Protein AF-A0A3A9EA46-F1 (afdb_monomer)

pLDDT: mean 94.01, std 7.67, range [49.25, 98.62]

Radius of gyration: 15.37 Å; Cα contacts (8 Å, |Δi|>4): 223; chains: 1; bounding box: 42×32×38 Å

Nearest PDB structures (foldseek):
  3h6x-assembly1_C  TM=8.657E-01  e=1.354E-06  Streptococcus mutans
  6ljj-assembly1_A  TM=8.644E-01  e=1.155E-05  Sus scrofa
  7dlv-assembly1_A  TM=8.770E-01  e=3.719E-05  Penaeus vannamei
  5f9k-assembly1_B  TM=8.346E-01  e=2.519E-05  Dictyostelium discoideum
  3f4f-assembly1_C  TM=8.577E-01  e=4.520E-05  Saccharomyces cerevisiae

Mean predicted aligned error: 3.56 Å

Foldseek 3Di:
DDDQKDKDFDDLVLQVVVCCVFPVVDDSVNSVQLSVQQDTWAAPDPPRPDTDQDASDDDDADAFDKGKGQNRMAMAGDAPDWDKDADDPCCCVPQVKAFPVRIDTQHNCCCVDPSNRGDMTIIHRNDDPPD

Solvent-accessible surface area (backbone atoms only — not comparable to full-atom values): 7736 Å² total; per-residue (Å²): 132,84,80,66,58,49,79,44,69,43,56,69,68,55,44,46,51,51,40,45,74,74,43,64,87,56,50,70,71,54,45,50,54,32,59,72,56,46,58,81,64,43,54,91,47,96,82,50,91,61,61,52,78,53,71,40,64,91,83,87,69,55,68,72,34,70,47,78,42,69,32,49,33,18,48,50,40,52,83,96,43,71,51,75,45,67,60,55,66,68,46,33,73,74,51,34,34,38,42,72,74,63,53,49,79,42,54,31,69,40,36,75,38,98,66,44,24,53,50,62,46,48,39,29,21,67,41,60,88,94,114

Sequence (131 aa):
MQRVGKFHKVSYEQFLKNCQEIEPKWDENKAKKLYESISLPKRATKGSAGYDFYSPEDFSLRPGETKWILTGIRVEMEENWVLKCYPRSGLGSRYRLQLNNTVGIIDSDYFYSDNEGHIMAKMTNDSKEGK

Structure (mmCIF, N/CA/C/O backbone):
data_AF-A0A3A9EA46-F1
#
_entry.id   AF-A0A3A9EA46-F1
#
loop_
_atom_site.group_PDB
_atom_site.id
_atom_site.type_symbol
_atom_site.label_atom_id
_atom_site.label_alt_id
_atom_site.label_comp_id
_atom_site.label_asym_id
_atom_site.label_entity_id
_atom_site.label_seq_id
_atom_site.pdbx_PDB_ins_code
_atom_site.Cartn_x
_atom_site.Cartn_y
_atom_site.Cartn_z
_atom_site.occupancy
_atom_site.B_iso_or_equiv
_atom_site.auth_seq_id
_atom_site.auth_comp_id
_atom_site.auth_asym_id
_atom_site.auth_atom_id
_atom_site.pdbx_PDB_model_num
ATOM 1 N N . MET A 1 1 ? 3.420 -14.740 -19.373 1.00 59.44 1 MET A N 1
ATOM 2 C CA . MET A 1 1 ? 2.959 -13.347 -19.212 1.00 59.44 1 MET A CA 1
ATOM 3 C C . MET A 1 1 ? 4.168 -12.500 -18.863 1.00 59.44 1 MET A C 1
ATOM 5 O O . MET A 1 1 ? 4.824 -12.802 -17.870 1.00 59.44 1 MET A O 1
ATOM 9 N N . GLN A 1 2 ? 4.508 -11.531 -19.709 1.00 65.69 2 GLN A N 1
ATOM 10 C CA . GLN A 1 2 ? 5.587 -10.575 -19.453 1.00 65.69 2 GLN A CA 1
ATOM 11 C C . GLN A 1 2 ? 5.251 -9.775 -18.185 1.00 65.69 2 GLN A C 1
ATOM 13 O O . GLN A 1 2 ? 4.097 -9.397 -17.979 1.00 65.69 2 GLN A O 1
ATOM 18 N N . ARG A 1 3 ? 6.221 -9.595 -17.281 1.00 73.44 3 ARG A N 1
ATOM 19 C CA . ARG A 1 3 ? 6.031 -8.728 -16.110 1.00 73.44 3 ARG A CA 1
ATOM 20 C C . ARG A 1 3 ? 6.171 -7.284 -16.580 1.00 73.44 3 ARG A C 1
ATOM 22 O O . ARG A 1 3 ? 7.271 -6.879 -16.914 1.00 73.44 3 ARG A O 1
ATOM 29 N N . VAL A 1 4 ? 5.060 -6.555 -16.579 1.00 83.06 4 VAL A N 1
ATOM 30 C CA . VAL A 1 4 ? 4.961 -5.150 -17.027 1.00 83.06 4 VAL A CA 1
ATOM 31 C C . VAL A 1 4 ? 5.275 -4.131 -15.924 1.00 83.06 4 VAL A C 1
ATOM 33 O O . VAL A 1 4 ? 5.306 -2.934 -16.171 1.00 83.06 4 VAL A O 1
ATOM 36 N N . GLY A 1 5 ? 5.522 -4.602 -14.698 1.00 91.50 5 GLY A N 1
ATOM 37 C CA . GLY A 1 5 ? 5.959 -3.762 -13.589 1.00 91.50 5 GLY A CA 1
ATOM 38 C C . GLY A 1 5 ? 6.646 -4.553 -12.477 1.00 91.50 5 GLY A C 1
ATOM 39 O O . GLY A 1 5 ? 6.434 -5.766 -12.319 1.00 91.50 5 GLY A O 1
ATOM 40 N N . LYS A 1 6 ? 7.486 -3.860 -11.708 1.00 96.19 6 LYS A N 1
ATOM 41 C CA . LYS A 1 6 ? 8.281 -4.381 -10.595 1.00 96.19 6 LYS A CA 1
ATOM 42 C C . LYS A 1 6 ? 8.032 -3.538 -9.346 1.00 96.19 6 LYS A C 1
ATOM 44 O O . LYS A 1 6 ? 8.172 -2.321 -9.366 1.00 96.19 6 LYS A O 1
ATOM 49 N N . PHE A 1 7 ? 7.662 -4.202 -8.254 1.00 97.94 7 PHE A N 1
ATOM 50 C CA . PHE A 1 7 ? 7.473 -3.546 -6.963 1.00 97.94 7 PHE A CA 1
ATOM 51 C C . PHE A 1 7 ? 8.791 -3.425 -6.210 1.00 97.94 7 PHE A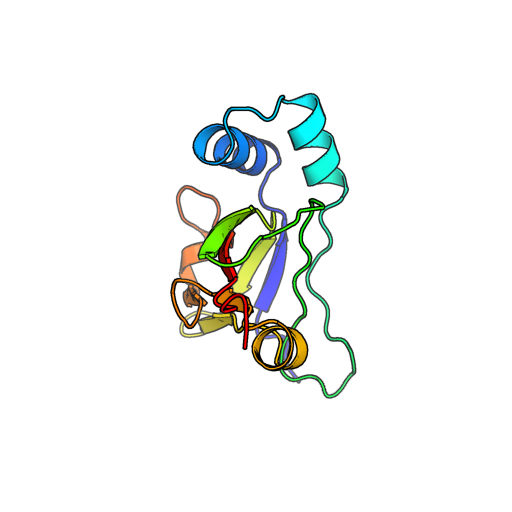 C 1
ATOM 53 O O . PHE A 1 7 ? 9.578 -4.375 -6.169 1.00 97.94 7 PHE A O 1
ATOM 60 N N . HIS A 1 8 ? 8.969 -2.282 -5.561 1.00 98.25 8 HIS A N 1
ATOM 61 C CA . HIS A 1 8 ? 10.103 -1.957 -4.707 1.00 98.25 8 HIS A CA 1
A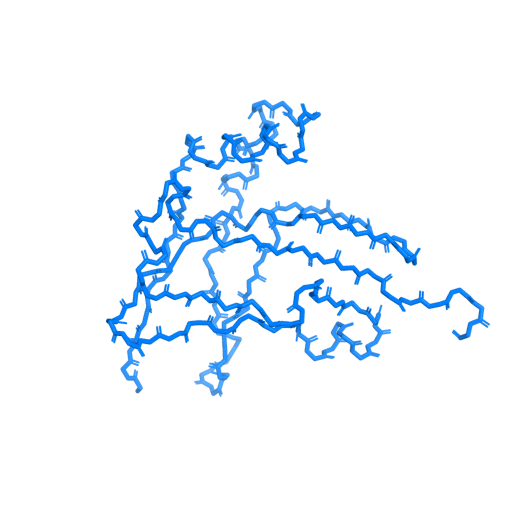TOM 62 C C . HIS A 1 8 ? 9.589 -1.351 -3.398 1.00 98.25 8 HIS A C 1
ATOM 64 O O . HIS A 1 8 ? 8.436 -0.921 -3.323 1.00 98.25 8 HIS A O 1
ATOM 70 N N . LYS A 1 9 ? 10.437 -1.307 -2.368 1.00 98.56 9 LYS A N 1
ATOM 71 C CA . LYS A 1 9 ? 10.171 -0.447 -1.212 1.00 98.56 9 LYS A CA 1
ATOM 72 C C . LYS A 1 9 ? 10.568 0.989 -1.565 1.00 98.56 9 LYS A C 1
ATOM 74 O O . LYS A 1 9 ? 11.505 1.180 -2.340 1.00 98.56 9 LYS A O 1
ATOM 79 N N . VAL A 1 10 ? 9.865 1.974 -1.017 1.00 98.62 10 VAL A N 1
ATOM 80 C CA . VAL A 1 10 ? 10.425 3.335 -0.901 1.00 98.62 10 VAL A CA 1
ATOM 81 C C . VAL A 1 10 ? 11.619 3.306 0.055 1.00 98.62 10 VAL A C 1
ATOM 83 O O . VAL A 1 10 ? 11.766 2.334 0.796 1.00 98.62 10 VAL A O 1
ATOM 86 N N . SER A 1 11 ? 12.467 4.330 0.055 1.00 98.50 11 SER A N 1
ATOM 87 C CA . SER A 1 11 ? 13.527 4.465 1.056 1.00 98.50 11 SER A CA 1
ATOM 88 C C . SER A 1 11 ? 12.952 4.540 2.474 1.00 98.50 11 SER A C 1
ATOM 90 O O . SER A 1 11 ? 11.787 4.898 2.687 1.00 98.50 11 SER A O 1
ATOM 92 N N . TYR A 1 12 ? 13.772 4.192 3.468 1.00 98.31 12 TYR A N 1
ATOM 93 C CA . TYR A 1 12 ? 13.360 4.308 4.865 1.00 98.31 12 TYR A CA 1
ATOM 94 C C . TYR A 1 12 ? 13.110 5.772 5.234 1.00 98.31 12 TYR A C 1
ATOM 96 O O . TYR A 1 12 ? 12.131 6.082 5.907 1.00 98.31 12 TYR A O 1
ATOM 104 N N . GLU A 1 13 ? 13.953 6.670 4.734 1.00 98.12 13 GLU A N 1
ATOM 105 C CA . GLU A 1 13 ? 13.871 8.112 4.930 1.00 98.12 13 GLU A CA 1
ATOM 106 C C . GLU A 1 13 ? 12.540 8.657 4.403 1.00 98.12 13 GLU A C 1
ATOM 108 O O . GLU A 1 13 ? 11.839 9.386 5.109 1.00 98.12 13 GLU A O 1
ATOM 113 N N . GLN A 1 14 ? 12.140 8.244 3.197 1.00 98.38 14 GLN A N 1
ATOM 114 C CA . GLN A 1 14 ? 10.865 8.648 2.614 1.00 98.38 14 GLN A CA 1
ATOM 115 C C . GLN A 1 14 ? 9.669 8.031 3.350 1.00 98.38 14 GLN A C 1
ATOM 117 O O . GLN A 1 14 ? 8.664 8.711 3.575 1.00 98.38 14 GLN A O 1
ATOM 122 N N . PHE A 1 15 ? 9.762 6.764 3.768 1.00 98.19 15 PHE A N 1
ATOM 123 C CA . PHE A 1 15 ? 8.715 6.132 4.572 1.00 98.19 15 PHE A CA 1
ATOM 124 C C . PHE A 1 15 ? 8.520 6.853 5.910 1.00 98.19 15 PHE A C 1
ATOM 126 O O . PHE A 1 15 ? 7.391 7.198 6.257 1.00 98.19 15 PHE A O 1
ATOM 133 N N . LEU A 1 16 ? 9.613 7.138 6.626 1.00 97.75 16 LEU A N 1
ATOM 134 C CA . LEU A 1 16 ? 9.610 7.870 7.891 1.00 97.75 16 LEU A CA 1
ATOM 135 C C . LEU A 1 16 ? 9.006 9.267 7.724 1.00 97.75 16 LEU A C 1
ATOM 137 O O . LEU A 1 16 ? 8.143 9.649 8.516 1.00 97.75 16 LEU A O 1
ATOM 141 N N . LYS A 1 17 ? 9.393 9.995 6.669 1.00 97.38 17 LYS A N 1
ATOM 142 C CA . LYS A 1 17 ? 8.813 11.301 6.332 1.00 97.38 17 LYS A CA 1
ATOM 143 C C . LYS A 1 17 ? 7.292 11.213 6.177 1.00 97.38 17 LYS A C 1
ATOM 145 O O . LYS A 1 17 ? 6.569 11.975 6.813 1.00 97.38 17 LYS A O 1
ATOM 150 N N . ASN A 1 18 ? 6.784 10.248 5.408 1.00 97.00 18 ASN A N 1
ATOM 151 C CA . ASN A 1 18 ? 5.335 10.094 5.246 1.00 97.00 18 ASN A CA 1
ATOM 152 C C . ASN A 1 18 ? 4.631 9.641 6.533 1.00 97.00 18 ASN A C 1
ATOM 154 O O . ASN A 1 18 ? 3.510 10.078 6.788 1.00 97.00 18 ASN A O 1
ATOM 158 N N . CYS A 1 19 ? 5.270 8.811 7.367 1.00 96.44 19 CYS A N 1
ATOM 159 C CA . CYS A 1 19 ? 4.753 8.488 8.699 1.00 96.44 19 CYS A CA 1
ATOM 160 C C . CYS A 1 19 ? 4.569 9.751 9.545 1.00 96.44 19 CYS A C 1
ATOM 162 O O . CYS A 1 19 ? 3.511 9.921 10.141 1.00 96.44 19 CYS A O 1
ATOM 164 N N . GLN A 1 20 ? 5.556 10.646 9.567 1.00 95.31 20 GLN A N 1
ATOM 165 C CA . GLN A 1 20 ? 5.497 11.890 10.339 1.00 95.31 20 GLN A CA 1
ATOM 166 C C . GLN A 1 20 ? 4.435 12.864 9.808 1.00 95.31 20 GLN A C 1
ATOM 168 O O . GLN A 1 20 ? 3.759 13.518 10.598 1.00 95.31 20 GLN A O 1
ATOM 173 N N . GLU A 1 21 ? 4.253 12.940 8.487 1.00 95.44 21 GLU A N 1
ATOM 174 C CA . GLU A 1 21 ? 3.245 13.800 7.850 1.00 95.44 21 GLU A CA 1
ATOM 175 C C . GLU A 1 21 ? 1.808 13.313 8.100 1.00 95.44 21 GLU A C 1
ATOM 177 O O . GLU A 1 21 ? 0.907 14.119 8.334 1.00 95.44 21 GLU A O 1
ATOM 182 N N . ILE A 1 22 ? 1.576 11.998 8.033 1.00 94.12 22 ILE A N 1
ATOM 183 C CA . ILE A 1 22 ? 0.225 11.414 8.029 1.00 94.12 22 ILE A CA 1
ATOM 184 C C . ILE A 1 22 ? -0.195 10.922 9.421 1.00 94.12 22 ILE A C 1
ATOM 186 O O . ILE A 1 22 ? -1.366 11.023 9.789 1.00 94.12 22 ILE A O 1
ATOM 190 N N . GLU A 1 23 ? 0.743 10.407 10.212 1.00 91.00 23 GLU A N 1
ATOM 191 C CA . GLU A 1 23 ? 0.521 9.863 11.554 1.00 91.00 23 GLU A CA 1
ATOM 192 C C . GLU A 1 23 ? 1.586 10.420 12.525 1.00 91.00 23 GLU A C 1
ATOM 194 O O . GLU A 1 23 ? 2.394 9.660 13.063 1.00 91.00 23 GLU A O 1
ATOM 199 N N . PRO A 1 24 ? 1.575 11.736 12.825 1.00 90.00 24 PRO A N 1
ATOM 200 C CA . PRO A 1 24 ? 2.628 12.420 13.597 1.00 90.00 24 PRO A CA 1
ATOM 201 C C . PRO A 1 24 ? 2.835 11.881 15.022 1.00 90.00 24 PRO A C 1
ATOM 203 O O . PRO A 1 24 ? 3.819 12.199 15.681 1.00 90.00 24 PRO A O 1
ATOM 206 N N . LYS A 1 25 ? 1.903 11.060 15.516 1.00 91.19 25 LYS A N 1
ATOM 207 C CA . LYS A 1 25 ? 2.003 10.352 16.801 1.00 91.19 25 LYS A CA 1
ATOM 208 C C . LYS A 1 25 ? 2.918 9.121 16.761 1.00 91.19 25 LYS A C 1
ATOM 210 O O . LYS A 1 25 ? 3.157 8.529 17.810 1.00 91.19 25 LYS A O 1
ATOM 215 N N . TRP A 1 26 ? 3.333 8.645 15.586 1.00 91.75 26 TRP A N 1
ATOM 216 C CA . TRP A 1 26 ? 4.259 7.519 15.488 1.00 91.75 26 TRP A CA 1
ATOM 217 C C . TRP A 1 26 ? 5.681 8.006 15.709 1.00 91.75 26 TRP A C 1
ATOM 219 O O . TRP A 1 26 ? 6.166 8.881 14.998 1.00 91.75 26 TRP A O 1
ATOM 229 N N . ASP A 1 27 ? 6.348 7.409 16.691 1.00 93.81 27 ASP A N 1
ATOM 230 C CA . ASP A 1 27 ? 7.770 7.633 16.888 1.00 93.81 27 ASP A CA 1
ATOM 231 C C . ASP A 1 27 ? 8.607 6.905 15.822 1.00 93.81 27 ASP A C 1
ATOM 233 O O . ASP A 1 27 ? 8.136 6.030 15.082 1.00 93.81 27 ASP A O 1
ATOM 237 N N . GLU A 1 28 ? 9.882 7.277 15.746 1.00 94.75 28 GLU A N 1
ATOM 238 C CA . GLU A 1 28 ? 10.826 6.710 14.785 1.00 94.75 28 GLU A CA 1
ATOM 239 C C . GLU A 1 28 ? 11.008 5.196 14.977 1.00 94.75 28 GLU A C 1
ATOM 241 O O . GLU A 1 28 ? 11.083 4.444 14.007 1.00 94.75 28 GLU A O 1
ATOM 246 N N . ASN A 1 29 ? 10.993 4.716 16.225 1.00 96.88 29 ASN A N 1
ATOM 247 C CA . ASN A 1 29 ? 11.103 3.289 16.529 1.00 96.88 29 ASN A CA 1
ATOM 248 C C . ASN A 1 29 ? 9.936 2.486 15.942 1.00 96.88 29 ASN A C 1
ATOM 250 O O . ASN A 1 29 ? 10.136 1.391 15.407 1.00 96.88 29 ASN A O 1
ATOM 254 N N . LYS A 1 30 ? 8.711 3.011 16.033 1.00 96.00 30 LYS A N 1
ATOM 255 C CA . LYS A 1 30 ? 7.531 2.413 15.417 1.00 96.00 30 LYS A CA 1
ATOM 256 C C . LYS A 1 30 ? 7.635 2.464 13.897 1.00 96.00 30 LYS A C 1
ATOM 258 O O . LYS A 1 30 ? 7.431 1.428 13.269 1.00 96.00 30 LYS A O 1
ATOM 263 N N . ALA A 1 31 ? 7.987 3.609 13.312 1.00 96.69 31 ALA A N 1
ATOM 264 C CA . ALA A 1 31 ? 8.158 3.740 11.864 1.00 96.69 31 ALA A CA 1
ATOM 265 C C . ALA A 1 31 ? 9.193 2.743 11.314 1.00 96.69 31 ALA A C 1
ATOM 267 O O . ALA A 1 31 ? 8.928 2.065 10.322 1.00 96.69 31 ALA A O 1
ATOM 268 N N . LYS A 1 32 ? 10.320 2.560 12.010 1.00 97.94 32 LYS A N 1
ATOM 269 C CA . LYS A 1 32 ? 11.345 1.566 11.671 1.00 97.94 32 LYS A CA 1
ATOM 270 C C . LYS A 1 32 ? 10.813 0.136 11.681 1.00 97.94 32 LYS A C 1
ATOM 272 O O . LYS A 1 32 ? 10.995 -0.587 10.705 1.00 97.94 32 LYS A O 1
ATOM 277 N N . LYS A 1 33 ? 10.097 -0.263 12.738 1.00 97.81 33 LYS A N 1
ATOM 278 C CA . LYS A 1 33 ? 9.481 -1.601 12.823 1.00 97.81 33 LYS A CA 1
ATOM 279 C C . LYS A 1 33 ? 8.469 -1.845 11.703 1.00 97.81 33 LYS A C 1
ATOM 281 O O . LYS A 1 33 ? 8.453 -2.929 11.125 1.00 97.81 33 LYS A O 1
ATOM 286 N N . LEU A 1 34 ? 7.643 -0.844 11.388 1.00 97.56 34 LEU A N 1
ATOM 287 C CA . LEU A 1 34 ? 6.705 -0.912 10.265 1.00 97.56 34 LEU A CA 1
ATOM 288 C C . LEU A 1 34 ? 7.451 -1.051 8.933 1.00 97.56 34 LEU A C 1
ATOM 290 O O .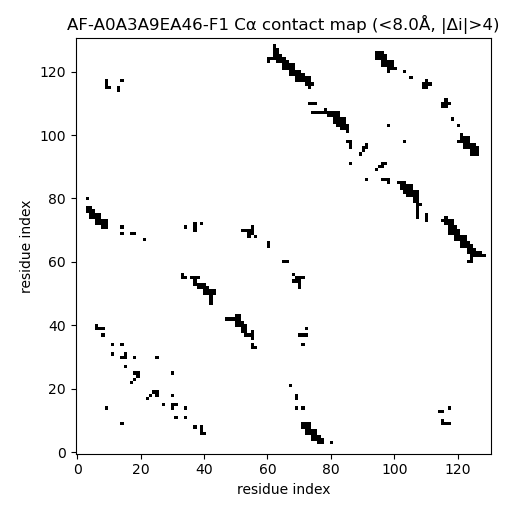 LEU A 1 34 ? 7.077 -1.862 8.095 1.00 97.56 34 LEU A O 1
ATOM 294 N N . TYR A 1 35 ? 8.540 -0.311 8.740 1.00 98.25 35 TYR A N 1
ATOM 295 C CA . TYR A 1 35 ? 9.325 -0.385 7.512 1.00 98.25 35 TYR A CA 1
ATOM 296 C C . TYR A 1 35 ? 9.969 -1.770 7.297 1.00 98.25 35 TYR A C 1
ATOM 298 O O . TYR A 1 35 ? 9.956 -2.344 6.196 1.00 98.25 35 TYR A O 1
ATOM 306 N N . GLU A 1 36 ? 10.502 -2.348 8.373 1.00 97.75 36 GLU A N 1
ATOM 307 C CA . GLU A 1 36 ? 11.074 -3.695 8.381 1.00 97.75 36 GLU A CA 1
ATOM 308 C C . GLU A 1 36 ? 10.012 -4.771 8.083 1.00 97.75 36 GLU A C 1
ATOM 310 O O . GLU A 1 36 ? 10.324 -5.750 7.401 1.00 97.75 36 GLU A O 1
ATOM 315 N N . SER A 1 37 ? 8.748 -4.561 8.483 1.00 97.12 37 SER A N 1
ATOM 316 C CA . SER A 1 37 ? 7.636 -5.493 8.228 1.00 97.12 37 SER A CA 1
ATOM 317 C C . SER A 1 37 ? 7.036 -5.407 6.815 1.00 97.12 37 SER A C 1
ATOM 319 O O . SER A 1 37 ? 6.305 -6.318 6.408 1.00 97.12 37 SER A O 1
ATOM 321 N N . ILE A 1 38 ? 7.358 -4.364 6.031 1.00 98.12 38 ILE A N 1
ATOM 322 C CA . ILE A 1 38 ? 6.833 -4.193 4.665 1.00 98.12 38 ILE A CA 1
ATOM 323 C C . ILE A 1 38 ? 7.121 -5.436 3.819 1.00 98.12 38 ILE A C 1
ATOM 325 O O . ILE A 1 38 ? 8.276 -5.837 3.622 1.00 98.12 38 ILE A O 1
ATOM 329 N N . SER A 1 39 ? 6.057 -5.975 3.226 1.00 96.75 39 SER A N 1
ATOM 330 C CA . SER A 1 39 ? 6.089 -7.097 2.293 1.00 96.75 39 SER A CA 1
ATOM 331 C C . SER A 1 39 ? 5.732 -6.642 0.881 1.00 96.75 39 SER A C 1
ATOM 333 O O . SER A 1 39 ? 4.721 -5.973 0.676 1.00 96.75 39 SER A O 1
ATOM 335 N N . LEU A 1 40 ? 6.537 -7.042 -0.111 1.00 97.69 40 LEU A N 1
ATOM 336 C CA . LEU A 1 40 ? 6.241 -6.733 -1.513 1.00 97.69 40 LEU A CA 1
ATOM 337 C C . LEU A 1 40 ? 4.926 -7.405 -1.958 1.00 97.69 40 LEU A C 1
ATOM 339 O O . LEU A 1 40 ? 4.706 -8.569 -1.599 1.00 97.69 40 LEU A O 1
ATOM 343 N N . PRO A 1 41 ? 4.095 -6.733 -2.780 1.00 97.19 41 PRO A N 1
ATOM 344 C CA . PRO A 1 41 ? 2.856 -7.303 -3.291 1.00 97.19 41 PRO A CA 1
ATOM 345 C C . PRO A 1 41 ? 3.075 -8.599 -4.073 1.00 97.19 41 PRO A C 1
ATOM 347 O O . PRO A 1 41 ? 4.023 -8.735 -4.855 1.00 97.19 41 PRO A O 1
ATOM 350 N N . LYS A 1 42 ? 2.170 -9.564 -3.896 1.00 95.00 42 LYS A N 1
ATOM 351 C CA . LYS A 1 42 ? 2.259 -10.891 -4.529 1.00 95.00 42 LYS A CA 1
ATOM 352 C C . LYS A 1 42 ? 0.928 -11.298 -5.139 1.00 95.00 42 LYS A C 1
ATOM 354 O O . LYS A 1 42 ? -0.139 -10.936 -4.658 1.00 95.00 42 LYS A O 1
ATOM 359 N N . ARG A 1 43 ? 0.991 -12.091 -6.209 1.00 93.81 43 ARG A N 1
ATOM 360 C CA . ARG A 1 43 ? -0.199 -12.763 -6.743 1.00 93.81 43 ARG A CA 1
ATOM 361 C C . ARG A 1 43 ? -0.544 -13.942 -5.840 1.00 93.81 43 ARG A C 1
ATOM 363 O O . ARG A 1 43 ? 0.345 -14.724 -5.510 1.00 93.81 43 ARG A O 1
ATOM 370 N N . ALA A 1 44 ? -1.819 -14.090 -5.491 1.00 93.56 44 ALA A N 1
ATOM 371 C CA . ALA A 1 44 ? -2.281 -15.211 -4.672 1.00 93.56 44 ALA A CA 1
ATOM 372 C C . ALA A 1 44 ? -2.144 -16.561 -5.399 1.00 93.56 44 ALA A C 1
ATOM 374 O O . ALA A 1 44 ? -1.825 -17.577 -4.790 1.00 93.56 44 ALA A O 1
ATOM 375 N N . THR A 1 45 ? -2.364 -16.575 -6.716 1.00 93.38 45 THR A N 1
ATOM 376 C CA . THR A 1 45 ? -2.240 -17.766 -7.565 1.00 93.38 45 THR A CA 1
ATOM 377 C C . THR A 1 45 ? -1.582 -17.411 -8.897 1.00 93.38 45 THR A C 1
ATOM 379 O O . THR A 1 45 ? -1.481 -16.238 -9.263 1.00 93.38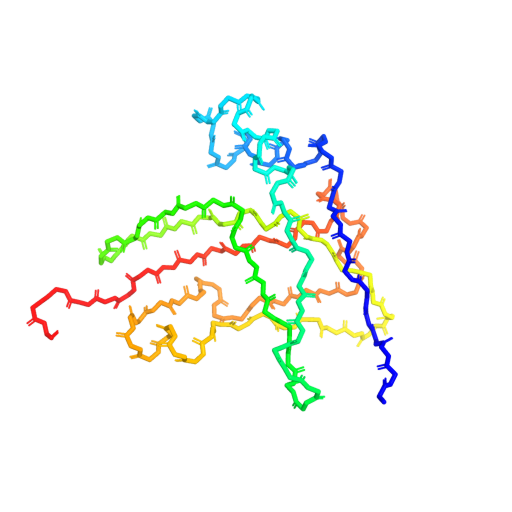 45 THR A O 1
ATOM 382 N N . LYS A 1 46 ? -1.191 -18.427 -9.676 1.00 91.00 46 LYS A N 1
ATOM 383 C CA . LYS A 1 46 ? -0.664 -18.229 -11.038 1.00 91.00 46 LYS A CA 1
ATOM 384 C C . LYS A 1 46 ? -1.664 -17.535 -11.980 1.00 91.00 46 LYS A C 1
ATOM 386 O O . LYS A 1 46 ? -1.225 -16.858 -12.902 1.00 91.00 46 LYS A O 1
ATOM 391 N N . GLY A 1 47 ? -2.971 -17.697 -11.748 1.00 92.19 47 GLY A N 1
ATOM 392 C CA . GLY A 1 47 ? -4.043 -17.117 -12.569 1.00 92.19 47 GLY A CA 1
ATOM 393 C C . GLY A 1 47 ? -4.630 -15.806 -12.035 1.00 92.19 47 GLY A C 1
ATOM 394 O O . GLY A 1 47 ? -5.500 -15.228 -12.677 1.00 92.19 47 GLY A O 1
ATOM 395 N N . SER A 1 48 ? -4.191 -15.324 -10.867 1.00 92.56 48 SER A N 1
ATOM 396 C CA . SER A 1 48 ? -4.685 -14.062 -10.300 1.00 92.56 48 SER A CA 1
ATOM 397 C C . SER A 1 48 ? -4.361 -12.906 -11.237 1.00 92.56 48 SER A C 1
ATOM 399 O O . SER A 1 48 ? -3.227 -12.834 -11.688 1.00 92.56 48 SER A O 1
ATOM 401 N N . ALA A 1 49 ? -5.303 -11.994 -11.494 1.00 92.00 49 ALA A N 1
ATOM 402 C CA . ALA A 1 49 ? -5.085 -10.834 -12.367 1.00 92.00 49 ALA A CA 1
ATOM 403 C C . ALA A 1 49 ? -4.243 -9.723 -11.707 1.00 92.00 49 ALA A C 1
ATOM 405 O O . ALA A 1 49 ? -3.411 -9.110 -12.376 1.00 92.00 49 ALA A O 1
ATOM 406 N N . GLY A 1 50 ? -4.426 -9.507 -10.400 1.00 93.12 50 GLY A N 1
ATOM 407 C CA . GLY A 1 50 ? -3.741 -8.479 -9.613 1.00 93.12 50 GLY A CA 1
ATOM 408 C C . GLY A 1 50 ? -2.792 -9.035 -8.550 1.00 93.12 50 GLY A C 1
ATOM 409 O O . GLY A 1 50 ? -2.663 -10.251 -8.377 1.00 93.12 50 GLY A O 1
ATOM 410 N N . TYR A 1 51 ? -2.145 -8.114 -7.839 1.00 95.88 51 TYR A N 1
ATOM 411 C CA . TYR A 1 51 ? -1.262 -8.375 -6.705 1.00 95.88 51 TYR A CA 1
ATOM 412 C C . TYR A 1 51 ? -1.954 -7.911 -5.424 1.00 95.88 51 TYR A C 1
ATOM 414 O O . TYR A 1 51 ? -2.524 -6.821 -5.399 1.00 95.88 51 TYR A O 1
ATOM 422 N N . ASP A 1 52 ? -1.897 -8.720 -4.373 1.00 96.69 52 ASP A N 1
ATOM 423 C CA . ASP A 1 52 ? -2.380 -8.320 -3.056 1.00 96.69 52 ASP A CA 1
ATOM 424 C C . ASP A 1 52 ? -1.315 -7.439 -2.381 1.00 96.69 52 ASP A C 1
ATOM 426 O O . ASP A 1 52 ? -0.149 -7.828 -2.284 1.00 96.69 52 ASP A O 1
ATOM 430 N N . PHE A 1 53 ? -1.727 -6.249 -1.936 1.00 97.38 53 PHE A N 1
ATOM 431 C CA . PHE A 1 53 ? -0.942 -5.358 -1.079 1.00 97.38 53 PHE A CA 1
ATOM 432 C C . PHE A 1 53 ? -1.187 -5.692 0.394 1.00 97.38 53 PHE A C 1
ATOM 434 O O . PHE A 1 53 ? -2.264 -6.168 0.763 1.00 97.38 53 PHE A O 1
ATOM 441 N N . TYR A 1 54 ? -0.197 -5.402 1.235 1.00 96.88 54 TYR A N 1
ATOM 442 C CA . TYR A 1 54 ? -0.234 -5.667 2.670 1.00 96.88 54 TYR A CA 1
ATOM 443 C C . TYR A 1 54 ? -0.164 -4.348 3.443 1.00 96.88 54 TYR A C 1
ATOM 445 O O . TYR A 1 54 ? 0.564 -3.438 3.049 1.00 96.88 54 TYR A O 1
ATOM 453 N N . SER A 1 55 ? -0.917 -4.248 4.538 1.00 96.44 55 SER A N 1
ATOM 454 C CA . SER A 1 55 ? -0.736 -3.170 5.511 1.00 96.44 55 SER A CA 1
ATOM 455 C C . SER A 1 55 ? 0.469 -3.507 6.393 1.00 96.44 55 SER A C 1
ATOM 457 O O . SER A 1 55 ? 0.485 -4.609 6.944 1.00 96.44 55 SER A O 1
ATOM 459 N N . PRO A 1 56 ? 1.458 -2.611 6.560 1.00 95.38 56 PRO A N 1
ATOM 460 C CA . PRO A 1 56 ? 2.549 -2.835 7.512 1.00 95.38 56 PRO A CA 1
ATOM 461 C C . PRO A 1 56 ? 2.108 -2.738 8.976 1.00 95.38 56 PRO A C 1
ATOM 463 O O . PRO A 1 56 ? 2.837 -3.173 9.867 1.00 95.38 56 PRO A O 1
ATOM 466 N N . GLU A 1 57 ? 0.932 -2.152 9.223 1.00 93.88 57 GLU A N 1
ATOM 467 C CA . GLU A 1 57 ? 0.353 -1.965 10.549 1.00 93.88 57 GLU A CA 1
ATOM 468 C C . GLU A 1 57 ? -0.962 -2.729 10.732 1.00 93.88 57 GLU A C 1
ATOM 470 O O . GLU A 1 57 ? -1.765 -2.861 9.801 1.00 93.88 57 GLU A O 1
ATOM 475 N N . ASP A 1 58 ? -1.210 -3.142 11.972 1.00 94.38 58 ASP A N 1
ATOM 476 C CA . ASP A 1 58 ? -2.527 -3.561 12.435 1.00 94.38 58 ASP A CA 1
ATOM 477 C C . ASP A 1 58 ? -3.378 -2.340 12.786 1.00 94.38 58 ASP A C 1
ATOM 479 O O . ASP A 1 58 ? -2.920 -1.392 13.431 1.00 94.38 58 ASP A O 1
ATOM 483 N N . PHE A 1 59 ? -4.647 -2.372 12.394 1.00 94.25 59 PHE A N 1
ATOM 484 C CA . PHE A 1 59 ? -5.599 -1.317 12.707 1.00 94.25 59 PHE A CA 1
ATOM 485 C C . PHE A 1 59 ? -7.025 -1.861 12.759 1.00 94.25 59 PHE A C 1
ATOM 487 O O . PHE A 1 59 ? -7.336 -2.942 12.264 1.00 94.25 59 PHE A O 1
ATOM 494 N N . SER A 1 60 ? -7.913 -1.082 13.363 1.00 94.56 60 SER A N 1
ATOM 495 C CA . SER A 1 60 ? -9.357 -1.291 13.305 1.00 94.56 60 SER A CA 1
ATOM 496 C C . SER A 1 60 ? -9.998 -0.032 12.743 1.00 94.56 60 SER A C 1
ATOM 498 O O . SER A 1 60 ? -9.545 1.069 13.042 1.00 94.56 60 SER A O 1
ATOM 500 N N . LEU A 1 61 ? -11.026 -0.209 11.918 1.00 94.44 61 LEU A N 1
ATOM 501 C CA . LEU A 1 61 ? -11.853 0.876 11.401 1.00 94.44 61 LEU A CA 1
ATO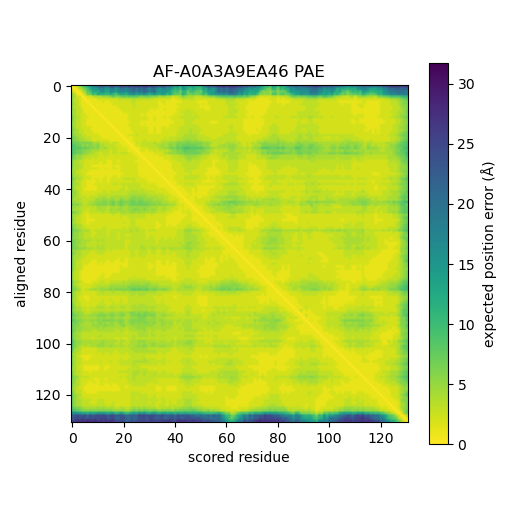M 502 C C . LEU A 1 61 ? -13.288 0.628 11.840 1.00 94.44 61 LEU A C 1
ATOM 504 O O . LEU A 1 61 ? -13.904 -0.348 11.405 1.00 94.44 61 LEU A O 1
ATOM 508 N N . ARG A 1 62 ? -13.822 1.499 12.691 1.00 95.12 62 ARG A N 1
ATOM 509 C CA . ARG A 1 62 ? -15.245 1.514 13.040 1.00 95.12 62 ARG A CA 1
ATOM 510 C C . ARG A 1 62 ? -16.075 2.026 11.855 1.00 95.12 62 ARG A C 1
ATOM 512 O O . ARG A 1 62 ? -15.521 2.658 10.952 1.00 95.12 62 ARG A O 1
ATOM 519 N N . PRO A 1 63 ? -17.387 1.756 11.826 1.00 94.81 63 PRO A N 1
ATOM 520 C CA . PRO A 1 63 ? -18.287 2.341 10.835 1.00 94.81 63 PRO A CA 1
ATOM 521 C C . PRO A 1 63 ? -18.101 3.865 10.721 1.00 94.81 63 PRO A C 1
ATOM 523 O O . PRO A 1 63 ? -18.069 4.570 11.727 1.00 94.81 63 PRO A O 1
ATOM 526 N N . GLY A 1 64 ? -17.932 4.371 9.499 1.00 93.94 64 GLY A N 1
ATOM 527 C CA . GLY A 1 64 ? -17.681 5.786 9.200 1.00 93.94 64 GLY A CA 1
ATOM 528 C C . GLY A 1 64 ? -16.223 6.244 9.345 1.00 93.94 64 GLY A C 1
ATOM 529 O O . GLY A 1 64 ? -15.882 7.333 8.879 1.00 93.94 64 GLY A O 1
ATOM 530 N N . GLU A 1 65 ? -15.336 5.440 9.936 1.00 95.88 65 GLU A N 1
ATOM 531 C CA . GLU A 1 65 ? -13.929 5.814 10.083 1.00 95.88 65 GLU A CA 1
ATOM 532 C C . GLU A 1 65 ? -13.157 5.679 8.769 1.00 95.88 65 GLU A C 1
ATOM 534 O O . GLU A 1 65 ? -13.416 4.816 7.924 1.00 95.88 65 GLU A O 1
ATOM 539 N N . THR A 1 66 ? -12.156 6.546 8.622 1.00 96.44 66 THR A N 1
ATOM 540 C CA . THR A 1 66 ? -11.237 6.564 7.487 1.00 96.44 66 THR A CA 1
ATOM 541 C C . THR A 1 66 ? -9.802 6.613 7.987 1.00 96.44 66 THR A C 1
ATOM 543 O O . THR A 1 66 ? -9.497 7.359 8.915 1.00 96.44 66 THR A O 1
ATOM 546 N N . LYS A 1 67 ? -8.906 5.859 7.348 1.00 96.19 67 LYS A N 1
ATOM 547 C CA . LYS A 1 67 ? -7.483 5.823 7.693 1.00 96.19 67 LYS A CA 1
ATOM 548 C C . LYS A 1 67 ? -6.607 5.757 6.452 1.00 96.19 67 LYS A C 1
ATOM 550 O O . LYS A 1 67 ? -6.950 5.109 5.463 1.00 96.19 67 LYS A O 1
ATOM 555 N N . TRP A 1 68 ? -5.468 6.434 6.523 1.00 96.88 68 TRP A N 1
ATOM 556 C CA . TRP A 1 68 ? -4.382 6.256 5.571 1.00 96.88 68 TRP A CA 1
ATOM 557 C C . TRP A 1 68 ? -3.566 5.017 5.924 1.00 96.88 68 TRP A C 1
ATOM 559 O O . TRP A 1 68 ? -3.179 4.829 7.073 1.00 96.88 68 TRP A O 1
ATOM 569 N N . ILE A 1 69 ? -3.290 4.200 4.916 1.00 96.75 69 ILE A N 1
ATOM 570 C CA . ILE A 1 69 ? -2.406 3.044 4.983 1.00 96.75 69 ILE A CA 1
ATOM 571 C C . ILE A 1 69 ? -1.164 3.373 4.163 1.00 96.75 69 ILE A C 1
ATOM 573 O O . ILE A 1 69 ? -1.234 3.540 2.940 1.00 96.75 69 ILE A O 1
ATOM 577 N N . LEU A 1 70 ? -0.029 3.451 4.851 1.00 97.44 70 LEU A N 1
ATOM 578 C CA . LEU A 1 70 ? 1.290 3.634 4.255 1.00 97.44 70 LEU A CA 1
ATOM 579 C C . LEU A 1 70 ? 1.836 2.263 3.872 1.00 97.44 70 LEU A C 1
ATOM 581 O O . LEU A 1 70 ? 2.280 1.518 4.738 1.00 97.44 70 LEU A O 1
ATOM 585 N N . THR A 1 71 ? 1.756 1.889 2.593 1.00 98.12 71 THR A N 1
ATOM 586 C CA . THR A 1 71 ? 2.143 0.528 2.173 1.00 98.12 71 THR A CA 1
ATOM 587 C C . THR A 1 71 ? 3.657 0.318 2.184 1.00 98.12 71 THR A C 1
ATOM 589 O O . THR A 1 71 ? 4.126 -0.814 2.279 1.00 98.12 71 THR A O 1
ATOM 592 N N . GLY A 1 72 ? 4.418 1.406 2.057 1.00 98.31 72 GLY A N 1
ATOM 593 C CA . GLY A 1 72 ? 5.861 1.404 1.866 1.00 98.31 72 GLY A CA 1
ATOM 594 C C . GLY A 1 72 ? 6.305 0.882 0.502 1.00 98.31 72 GLY A C 1
ATOM 595 O O . GLY A 1 72 ? 7.484 0.587 0.315 1.00 98.31 72 GLY A O 1
ATOM 596 N N . ILE A 1 73 ? 5.376 0.740 -0.445 1.00 98.62 73 ILE A N 1
ATOM 597 C CA . ILE A 1 73 ? 5.617 0.181 -1.774 1.00 98.62 73 ILE A CA 1
ATOM 598 C C . ILE A 1 73 ? 5.586 1.281 -2.831 1.00 98.62 73 ILE A C 1
ATOM 600 O O . ILE A 1 73 ? 4.718 2.149 -2.813 1.00 98.62 73 ILE A O 1
ATOM 604 N N . ARG A 1 74 ? 6.492 1.172 -3.800 1.00 98.62 74 ARG A N 1
ATOM 605 C CA . ARG A 1 74 ? 6.494 1.894 -5.079 1.00 98.62 74 ARG A CA 1
ATOM 606 C C . ARG A 1 74 ? 6.565 0.890 -6.230 1.00 98.62 74 ARG A C 1
ATOM 608 O O . ARG A 1 74 ? 6.950 -0.267 -6.031 1.00 98.62 74 ARG A O 1
ATOM 615 N N . VAL A 1 75 ? 6.181 1.300 -7.434 1.00 98.25 75 VAL A N 1
ATOM 616 C CA . VAL A 1 75 ? 6.159 0.423 -8.615 1.00 98.25 75 VAL A CA 1
ATOM 617 C C . VAL A 1 75 ? 6.871 1.076 -9.789 1.00 98.25 75 VAL A C 1
ATOM 619 O O . VAL A 1 75 ? 6.569 2.201 -10.153 1.00 98.25 75 VAL A O 1
ATOM 622 N N . GLU A 1 76 ? 7.812 0.353 -10.376 1.00 97.88 76 GLU A N 1
ATOM 623 C CA . GLU A 1 76 ? 8.451 0.703 -11.641 1.00 97.88 76 GLU A CA 1
ATOM 624 C C . GLU A 1 76 ? 7.703 -0.030 -12.756 1.00 97.88 76 GLU A C 1
ATOM 626 O O . GLU A 1 76 ? 7.495 -1.243 -12.651 1.00 97.88 76 GLU A O 1
ATOM 631 N N . MET A 1 77 ? 7.266 0.669 -13.798 1.00 96.19 77 MET A N 1
ATOM 632 C CA . MET A 1 77 ? 6.537 0.079 -14.924 1.00 96.19 77 MET A CA 1
ATOM 633 C C . MET A 1 77 ? 6.934 0.751 -16.239 1.00 96.19 77 MET A C 1
ATOM 635 O O . MET A 1 77 ? 7.471 1.855 -16.232 1.00 96.19 77 MET A O 1
ATOM 639 N N . GLU A 1 78 ? 6.685 0.071 -17.357 1.00 94.62 78 GLU A N 1
ATOM 640 C CA . GLU A 1 78 ? 6.898 0.648 -18.688 1.00 94.62 78 GLU A CA 1
ATOM 641 C C . GLU A 1 78 ? 6.010 1.886 -18.901 1.00 94.62 78 GLU A C 1
ATOM 643 O O . GLU A 1 78 ? 4.915 1.994 -18.344 1.00 94.62 78 GLU A O 1
ATOM 648 N N . GLU A 1 79 ? 6.476 2.814 -19.733 1.00 93.94 79 GLU A N 1
ATOM 649 C CA . GLU A 1 79 ? 5.719 4.012 -20.097 1.00 93.94 79 GLU A CA 1
ATOM 650 C C . GLU A 1 79 ? 4.363 3.639 -20.727 1.00 93.94 79 GLU A C 1
ATOM 652 O O . GLU A 1 79 ? 4.242 2.629 -21.426 1.00 93.94 79 GLU A O 1
ATOM 657 N N . ASN A 1 80 ? 3.335 4.462 -20.497 1.00 92.25 80 ASN A N 1
ATOM 658 C CA . ASN A 1 80 ? 1.945 4.250 -20.940 1.00 92.25 80 ASN A CA 1
ATOM 659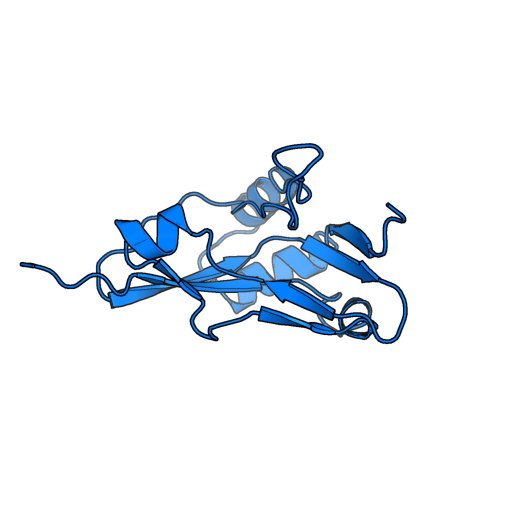 C C . ASN A 1 80 ? 1.196 3.093 -20.251 1.00 92.25 80 ASN A C 1
ATOM 661 O O . ASN A 1 80 ? 0.071 2.766 -20.643 1.00 92.25 80 ASN A O 1
ATOM 665 N N . TRP A 1 81 ? 1.772 2.487 -19.211 1.00 95.56 81 TRP A N 1
ATOM 666 C CA . TRP A 1 81 ? 1.051 1.572 -18.331 1.00 95.56 81 TRP A CA 1
ATOM 667 C C . TRP A 1 81 ? 0.465 2.292 -17.119 1.00 95.56 81 TRP A C 1
ATOM 669 O O . TRP A 1 81 ? 0.939 3.335 -16.682 1.00 95.56 81 TRP A O 1
ATOM 679 N N . VAL A 1 82 ? -0.580 1.681 -16.560 1.00 96.44 82 VAL A N 1
ATOM 680 C CA . VAL A 1 82 ? -1.226 2.123 -15.327 1.00 96.44 82 VAL A CA 1
ATOM 681 C C . VAL A 1 82 ? -1.389 0.938 -14.389 1.00 96.44 82 VAL A C 1
ATOM 683 O O . VAL A 1 82 ? -1.909 -0.117 -14.775 1.00 96.44 82 VAL A O 1
ATOM 686 N N . LEU A 1 83 ? -1.005 1.115 -13.127 1.00 97.19 83 LEU A N 1
ATOM 687 C CA . LEU A 1 83 ? -1.416 0.210 -12.063 1.00 97.19 83 LEU A CA 1
ATOM 688 C C . LEU A 1 83 ? -2.708 0.742 -11.436 1.00 97.19 83 LEU A C 1
ATOM 690 O O . LEU A 1 83 ? -2.770 1.869 -10.954 1.00 97.19 83 LEU A O 1
ATOM 694 N N . LYS A 1 84 ? -3.746 -0.099 -11.431 1.00 97.62 84 LYS A N 1
ATOM 695 C CA . LYS A 1 84 ? -5.040 0.209 -10.815 1.00 97.62 84 LYS A CA 1
ATOM 696 C C . LYS A 1 84 ? -5.204 -0.562 -9.509 1.00 97.62 84 LYS A C 1
ATOM 698 O O . LYS A 1 84 ? -5.210 -1.795 -9.508 1.00 97.62 84 LYS A O 1
ATOM 703 N N . CYS A 1 85 ? -5.362 0.160 -8.408 1.00 97.44 85 CYS A N 1
ATOM 704 C CA . CYS A 1 85 ? -5.607 -0.393 -7.082 1.00 97.44 85 CYS A CA 1
ATOM 705 C C . CYS A 1 85 ? -7.113 -0.470 -6.812 1.00 97.44 85 CYS A C 1
ATOM 707 O O . CYS A 1 85 ? -7.819 0.534 -6.903 1.00 97.44 85 CYS A O 1
ATOM 709 N N . TYR A 1 86 ? -7.583 -1.659 -6.435 1.00 96.00 86 TYR A N 1
ATOM 710 C CA . TYR A 1 86 ? -8.982 -1.939 -6.116 1.00 96.00 86 TYR A CA 1
ATOM 711 C C . TYR A 1 86 ? -9.100 -2.531 -4.707 1.00 96.00 86 TYR A C 1
ATOM 713 O O . TYR A 1 86 ? -8.206 -3.275 -4.288 1.00 96.00 86 TYR A O 1
ATOM 721 N N . PRO A 1 87 ? -10.212 -2.298 -3.985 1.00 94.19 87 PRO A N 1
ATOM 722 C CA . PRO A 1 87 ? -10.519 -3.077 -2.793 1.00 94.19 87 PRO A CA 1
ATOM 723 C C . PRO A 1 87 ? -10.650 -4.564 -3.150 1.00 94.19 87 PRO A C 1
ATOM 725 O O . PRO A 1 87 ? -11.246 -4.920 -4.170 1.00 94.19 87 PRO A O 1
ATOM 728 N N . ARG A 1 88 ? -10.142 -5.461 -2.295 1.00 94.44 88 ARG A N 1
ATOM 729 C CA . ARG A 1 88 ? -10.381 -6.903 -2.475 1.00 94.44 88 ARG A CA 1
ATOM 730 C C . ARG A 1 88 ? -11.883 -7.173 -2.390 1.00 94.44 88 ARG A C 1
ATOM 732 O O . ARG A 1 88 ? -12.538 -6.721 -1.451 1.00 94.44 88 ARG A O 1
ATOM 739 N N . SER A 1 89 ? -12.415 -7.959 -3.327 1.00 91.56 89 SER A N 1
ATOM 740 C CA . SER A 1 89 ? -13.862 -8.198 -3.465 1.00 91.56 89 SER A CA 1
ATOM 741 C C . SER A 1 89 ? -14.528 -8.678 -2.170 1.00 91.56 89 SER A C 1
ATOM 743 O O . SER A 1 89 ? -15.612 -8.215 -1.820 1.00 91.56 89 SER A O 1
ATOM 745 N N . GLY A 1 90 ? -13.862 -9.557 -1.415 1.00 91.31 90 GLY A N 1
ATOM 746 C CA . GLY A 1 90 ? -14.350 -10.036 -0.121 1.00 91.31 90 GLY A CA 1
ATOM 747 C C . GLY A 1 90 ? -14.448 -8.939 0.943 1.00 91.31 90 GLY A C 1
ATOM 748 O O . GLY A 1 90 ? -15.413 -8.923 1.699 1.00 91.31 90 GLY A O 1
ATOM 749 N N . LEU A 1 91 ? -13.495 -8.002 0.978 1.00 91.31 91 LEU A N 1
ATOM 750 C CA . LEU A 1 91 ? -13.502 -6.899 1.943 1.00 91.31 91 LEU A CA 1
ATOM 751 C C . LEU A 1 91 ? -14.588 -5.873 1.606 1.00 91.31 91 LEU A C 1
ATOM 753 O O . LEU A 1 91 ? -15.346 -5.465 2.484 1.00 91.31 91 LEU A O 1
ATOM 757 N N . GLY A 1 92 ? -14.704 -5.514 0.325 1.00 90.62 92 GLY A N 1
ATOM 758 C CA . GLY A 1 92 ? -15.726 -4.578 -0.142 1.00 90.62 92 GLY A CA 1
ATOM 759 C C . GLY A 1 92 ? -17.148 -5.113 0.038 1.00 90.62 92 GLY A C 1
ATOM 760 O O . GLY A 1 92 ? -18.016 -4.390 0.516 1.00 90.62 92 GLY A O 1
ATOM 761 N N . SER A 1 93 ? -17.390 -6.389 -0.283 1.00 89.88 93 SER A N 1
ATOM 762 C CA . SER A 1 93 ? -18.732 -6.988 -0.183 1.00 89.88 93 SER A CA 1
ATOM 763 C C . SER A 1 93 ? -19.168 -7.299 1.250 1.00 89.88 93 SER A C 1
ATOM 765 O O . SER A 1 93 ? -20.324 -7.062 1.586 1.00 89.88 93 SER A O 1
ATOM 767 N N . ARG A 1 94 ? -18.271 -7.816 2.104 1.00 90.31 94 ARG A N 1
ATOM 768 C CA . ARG A 1 94 ? -18.628 -8.255 3.467 1.00 90.31 94 ARG A CA 1
ATOM 769 C C . ARG A 1 94 ? -18.585 -7.134 4.496 1.00 90.31 94 ARG A C 1
ATOM 771 O O . ARG A 1 94 ? -19.425 -7.107 5.384 1.00 90.31 94 ARG A O 1
ATOM 778 N N . TYR A 1 95 ? -17.609 -6.236 4.385 1.00 90.88 95 TYR A N 1
ATOM 779 C CA . TYR A 1 95 ? -17.344 -5.216 5.405 1.00 90.88 95 TYR A CA 1
ATOM 780 C C . TYR A 1 95 ? -17.592 -3.794 4.908 1.00 90.88 95 TYR A C 1
ATOM 782 O O . TYR A 1 95 ? -17.351 -2.850 5.651 1.00 90.88 95 TYR A O 1
ATOM 790 N N . ARG A 1 96 ? -18.042 -3.622 3.654 1.00 93.62 96 ARG A N 1
ATOM 791 C CA . ARG A 1 96 ? -18.194 -2.305 3.010 1.00 93.62 96 ARG A CA 1
ATOM 792 C C . ARG A 1 96 ? -16.922 -1.459 3.118 1.00 93.62 96 ARG A C 1
ATOM 794 O O . ARG A 1 96 ? -16.976 -0.240 3.248 1.00 93.62 96 ARG A O 1
ATOM 801 N N . LEU A 1 97 ? -15.768 -2.123 3.050 1.00 94.88 97 LEU A N 1
ATOM 802 C CA . LEU A 1 97 ? -14.472 -1.468 3.076 1.00 94.88 97 LEU A CA 1
ATOM 803 C C . LEU A 1 97 ? -14.146 -0.930 1.678 1.00 94.88 97 LEU A C 1
ATOM 805 O O . LEU A 1 97 ? -14.088 -1.695 0.712 1.00 94.88 97 LEU A O 1
ATOM 809 N N . GLN A 1 98 ? -13.939 0.379 1.571 1.00 95.38 98 GLN A N 1
ATOM 810 C CA . GLN A 1 98 ? -13.777 1.083 0.300 1.00 95.38 98 GLN A CA 1
ATOM 811 C C . GLN A 1 98 ? -12.460 1.856 0.250 1.00 95.38 98 GLN A C 1
ATOM 813 O O . GLN A 1 98 ? -11.973 2.339 1.271 1.00 95.38 98 GLN A O 1
ATOM 818 N N . LEU A 1 99 ? -11.914 2.013 -0.958 1.00 96.38 99 LEU A N 1
ATOM 819 C CA . LEU A 1 99 ? -10.918 3.044 -1.233 1.00 96.38 99 LEU A CA 1
ATOM 820 C C . LEU A 1 99 ? -11.642 4.382 -1.360 1.00 96.38 99 LEU A C 1
ATOM 822 O O . LEU A 1 99 ? -12.594 4.498 -2.130 1.00 96.38 99 LEU A O 1
ATOM 826 N N . ASN A 1 100 ? -11.178 5.398 -0.638 1.00 94.25 100 ASN A N 1
ATOM 827 C CA . ASN A 1 100 ? -11.826 6.708 -0.602 1.00 94.25 100 ASN A CA 1
ATOM 828 C C . ASN A 1 100 ? -11.824 7.406 -1.977 1.00 94.25 100 ASN A C 1
ATOM 830 O O . ASN A 1 100 ? -12.732 8.165 -2.289 1.00 94.25 100 ASN A O 1
ATOM 834 N N . ASN A 1 101 ? -10.841 7.094 -2.826 1.00 95.00 101 ASN A N 1
ATOM 835 C CA . ASN A 1 101 ? -10.750 7.550 -4.215 1.00 95.00 101 ASN A CA 1
ATOM 836 C C . ASN A 1 101 ? -11.341 6.556 -5.235 1.00 95.00 101 ASN A C 1
ATOM 838 O O . ASN A 1 101 ? -11.116 6.709 -6.431 1.00 95.00 101 ASN A O 1
ATOM 842 N N . THR A 1 102 ? -12.112 5.554 -4.795 1.00 93.75 102 THR A N 1
ATOM 843 C CA . THR A 1 102 ? -12.715 4.477 -5.610 1.00 93.75 102 THR A CA 1
ATOM 844 C C . THR A 1 102 ? -11.699 3.524 -6.254 1.00 93.75 102 THR A C 1
ATOM 846 O O . THR A 1 102 ? -11.699 2.330 -5.948 1.00 93.75 102 THR A O 1
ATOM 849 N N . VAL A 1 103 ? -10.825 4.033 -7.125 1.00 96.75 103 VAL A N 1
ATOM 850 C CA . VAL A 1 103 ? -9.733 3.296 -7.771 1.00 96.75 103 VAL A CA 1
ATOM 851 C C . VAL A 1 103 ? -8.455 4.110 -7.614 1.00 96.75 103 VAL A C 1
ATOM 853 O O . VAL A 1 103 ? -8.398 5.266 -8.023 1.00 96.75 103 VAL A O 1
ATOM 856 N N . GLY A 1 104 ? -7.413 3.503 -7.049 1.00 97.31 104 GLY A N 1
ATOM 857 C CA . GLY A 1 104 ? -6.088 4.121 -7.052 1.00 97.31 104 GLY A CA 1
ATOM 858 C C . GLY A 1 104 ? -5.481 4.020 -8.444 1.00 97.31 104 GLY A C 1
ATOM 859 O O . GLY A 1 104 ? -5.246 2.910 -8.911 1.00 97.31 104 GLY A O 1
ATOM 860 N N . ILE A 1 105 ? -5.260 5.152 -9.102 1.00 97.81 105 ILE A N 1
ATOM 861 C CA . ILE A 1 105 ? -4.568 5.233 -10.389 1.00 97.81 105 ILE A CA 1
ATOM 862 C C . ILE A 1 105 ? -3.113 5.580 -10.103 1.00 97.81 105 ILE A C 1
ATOM 864 O O . ILE A 1 105 ? -2.846 6.613 -9.495 1.00 97.81 105 ILE A O 1
ATOM 868 N N . ILE A 1 106 ? -2.203 4.683 -10.474 1.00 98.06 106 ILE A N 1
ATOM 869 C CA . ILE A 1 106 ? -0.761 4.880 -10.348 1.00 98.06 106 ILE A CA 1
ATOM 870 C C . ILE A 1 106 ? -0.187 4.922 -11.761 1.00 98.06 106 ILE A C 1
ATOM 872 O O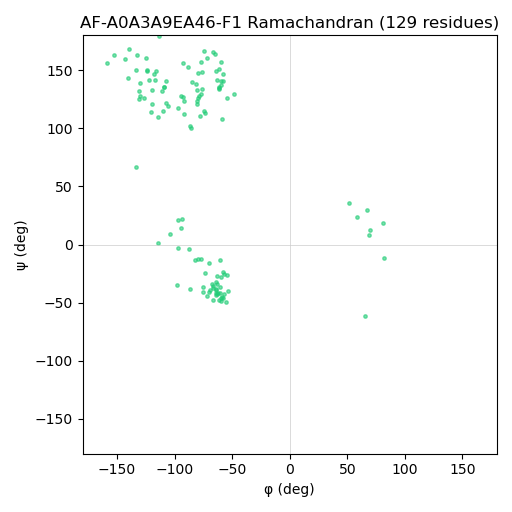 . ILE A 1 106 ? -0.183 3.899 -12.456 1.00 98.06 106 ILE A O 1
ATOM 876 N N . ASP A 1 107 ? 0.253 6.107 -12.165 1.00 97.62 107 ASP A N 1
ATOM 877 C CA . ASP A 1 107 ? 0.872 6.363 -13.463 1.00 97.62 107 ASP A CA 1
ATOM 878 C C . ASP A 1 107 ? 2.325 5.863 -13.490 1.00 97.62 107 ASP A C 1
ATOM 880 O O . ASP A 1 107 ? 2.962 5.693 -12.445 1.00 97.62 107 ASP A O 1
ATOM 884 N N . SER A 1 108 ? 2.855 5.586 -14.684 1.00 97.00 108 SER A N 1
ATOM 885 C CA . SER A 1 108 ? 4.196 5.009 -14.844 1.00 97.00 108 SER A CA 1
ATOM 886 C C . SER A 1 108 ? 5.318 5.916 -14.337 1.00 97.00 108 SER A C 1
ATOM 888 O O . SER A 1 108 ? 6.311 5.431 -13.796 1.00 97.00 108 SER A O 1
ATOM 890 N N . ASP A 1 109 ? 5.151 7.228 -14.478 1.00 97.19 109 ASP A N 1
ATOM 891 C CA . ASP A 1 109 ? 6.106 8.250 -14.046 1.00 97.19 109 ASP A CA 1
ATOM 892 C C . ASP A 1 109 ? 5.998 8.592 -12.552 1.00 97.19 109 ASP A C 1
ATOM 894 O O . ASP A 1 109 ? 6.939 9.155 -11.989 1.00 97.19 109 ASP A O 1
ATOM 898 N N . TYR A 1 110 ? 4.927 8.161 -11.870 1.00 98.31 110 TYR A N 1
ATOM 899 C CA . TYR A 1 110 ? 4.771 8.351 -10.426 1.00 98.31 110 TYR A CA 1
ATOM 900 C C . TYR A 1 110 ? 5.935 7.745 -9.636 1.00 98.31 110 TYR A C 1
ATOM 902 O O . TYR A 1 110 ? 6.267 8.227 -8.562 1.00 98.31 110 TYR A O 1
ATOM 910 N N . PHE A 1 111 ? 6.619 6.732 -10.176 1.00 98.12 111 PHE A N 1
ATOM 911 C CA . PHE A 1 111 ? 7.818 6.155 -9.568 1.00 98.12 111 PHE A CA 1
ATOM 912 C C . PHE A 1 111 ? 8.925 7.180 -9.269 1.00 98.12 111 PHE A C 1
ATOM 914 O O . PHE A 1 111 ? 9.734 6.938 -8.373 1.00 98.12 111 PHE A O 1
ATOM 921 N N . TYR A 1 112 ? 8.984 8.289 -10.009 1.00 97.44 112 TYR A N 1
ATOM 922 C CA . TYR A 1 112 ? 10.010 9.328 -9.888 1.00 97.44 112 TYR A CA 1
ATOM 923 C C . TYR A 1 112 ? 9.517 10.589 -9.162 1.00 97.44 112 TYR A C 1
ATOM 925 O O . TYR A 1 112 ? 10.220 11.597 -9.158 1.00 97.44 112 TYR A O 1
ATOM 933 N N . SER A 1 113 ? 8.324 10.554 -8.562 1.00 97.75 113 SER A N 1
ATOM 934 C CA . SER A 1 113 ? 7.771 11.685 -7.815 1.00 97.75 113 SER A CA 1
ATOM 935 C C . SER A 1 113 ? 8.569 12.005 -6.544 1.00 97.75 113 SER A C 1
ATOM 937 O O . SER A 1 113 ? 9.330 11.181 -6.032 1.00 97.75 113 SER A O 1
ATOM 939 N N . ASP A 1 114 ? 8.316 13.184 -5.970 1.00 97.12 114 ASP A N 1
ATOM 940 C CA . ASP A 1 114 ? 8.980 13.679 -4.753 1.00 97.12 114 ASP A CA 1
ATOM 941 C C . ASP A 1 114 ? 8.822 12.768 -3.527 1.00 97.12 114 ASP A C 1
ATOM 943 O O . ASP A 1 114 ? 9.630 12.827 -2.603 1.00 97.12 114 ASP A O 1
ATOM 947 N N . ASN A 1 115 ? 7.775 11.936 -3.492 1.00 97.19 115 ASN A N 1
ATOM 948 C CA . ASN A 1 115 ? 7.567 10.937 -2.444 1.00 97.19 115 ASN A CA 1
ATOM 949 C C . ASN A 1 115 ? 8.053 9.536 -2.851 1.00 97.19 115 ASN A C 1
ATOM 951 O O . ASN A 1 115 ? 7.579 8.542 -2.301 1.00 97.19 115 ASN A O 1
ATOM 955 N N . GLU A 1 116 ? 8.956 9.448 -3.830 1.00 98.31 116 GLU A N 1
ATOM 956 C CA . GLU A 1 116 ? 9.492 8.209 -4.404 1.00 98.31 116 GLU A CA 1
ATOM 957 C C . GLU A 1 116 ? 8.434 7.271 -5.010 1.00 98.31 116 GLU A C 1
ATOM 959 O O . GLU A 1 116 ? 8.623 6.054 -5.080 1.00 98.31 116 GLU A O 1
ATOM 964 N N . GLY A 1 117 ? 7.281 7.802 -5.405 1.00 98.25 117 GLY A N 1
ATOM 965 C CA . GLY A 1 117 ? 6.161 6.995 -5.871 1.00 98.25 117 GLY A CA 1
ATOM 966 C C . GLY A 1 117 ? 5.536 6.118 -4.790 1.00 98.25 117 GLY A C 1
ATOM 967 O O . GLY A 1 117 ? 5.034 5.033 -5.099 1.00 98.25 117 GLY A O 1
ATOM 968 N N . HIS A 1 118 ? 5.581 6.544 -3.521 1.00 98.56 118 HIS A N 1
ATOM 969 C CA . HIS A 1 118 ? 4.964 5.817 -2.413 1.00 98.56 118 HIS A CA 1
ATOM 970 C C . HIS A 1 118 ? 3.456 5.642 -2.642 1.00 98.56 118 HIS A C 1
ATOM 972 O O . HIS A 1 118 ? 2.665 6.577 -2.508 1.00 98.56 118 HIS A O 1
ATOM 978 N N . ILE A 1 119 ? 3.041 4.412 -2.936 1.00 98.44 119 ILE A N 1
ATOM 979 C CA . ILE A 1 119 ? 1.638 4.038 -3.076 1.00 98.44 119 ILE A CA 1
ATOM 980 C C . ILE A 1 119 ? 1.018 3.992 -1.679 1.00 98.44 119 ILE A C 1
ATOM 982 O O . ILE A 1 119 ? 1.343 3.132 -0.860 1.00 98.44 119 ILE A O 1
ATOM 986 N N . MET A 1 120 ? 0.090 4.899 -1.405 1.00 97.31 120 MET A N 1
ATOM 987 C CA . MET A 1 120 ? -0.653 4.955 -0.146 1.00 97.31 120 MET A CA 1
ATOM 988 C C . MET A 1 120 ? -2.140 4.744 -0.424 1.00 97.31 120 MET A C 1
ATOM 990 O O . MET A 1 120 ? -2.651 5.149 -1.468 1.00 97.31 120 MET A O 1
ATOM 994 N N . ALA A 1 121 ? -2.849 4.110 0.506 1.00 97.12 121 ALA A N 1
ATOM 995 C CA . ALA A 1 121 ? -4.272 3.827 0.357 1.00 97.12 121 ALA A CA 1
ATOM 996 C C . ALA A 1 121 ? -5.067 4.498 1.473 1.00 97.12 121 ALA A C 1
ATOM 998 O O . ALA A 1 121 ? -4.861 4.206 2.648 1.00 97.12 121 ALA A O 1
ATOM 999 N N . LYS A 1 122 ? -6.013 5.368 1.117 1.00 96.81 122 LYS A N 1
ATOM 1000 C CA . LYS A 1 122 ? -6.980 5.907 2.075 1.00 96.81 122 LYS A CA 1
ATOM 1001 C C . LYS A 1 122 ? -8.221 5.022 2.070 1.00 96.81 122 LYS A C 1
ATOM 1003 O O . LYS A 1 122 ? -8.933 4.966 1.069 1.00 96.81 122 LYS A O 1
ATOM 1008 N N . MET A 1 123 ? -8.453 4.316 3.169 1.00 96.19 123 MET A N 1
ATOM 1009 C CA . MET A 1 123 ? -9.517 3.322 3.303 1.00 96.19 123 MET A CA 1
ATOM 1010 C C . MET A 1 123 ? -10.613 3.831 4.233 1.00 96.19 123 MET A C 1
ATOM 1012 O O . MET A 1 123 ? -10.307 4.349 5.306 1.00 96.19 123 MET A O 1
ATOM 1016 N N . THR A 1 124 ? -11.873 3.643 3.846 1.00 96.56 124 THR A N 1
ATOM 1017 C CA . THR A 1 124 ? -13.058 4.002 4.638 1.00 96.56 124 THR A CA 1
ATOM 1018 C C . THR A 1 124 ? -13.889 2.754 4.912 1.00 96.56 124 THR A C 1
ATOM 1020 O O . THR A 1 124 ? -14.157 1.969 3.998 1.00 96.56 124 THR A O 1
ATOM 1023 N N . ASN A 1 125 ? -14.311 2.566 6.160 1.00 95.88 125 ASN A N 1
ATOM 1024 C CA . ASN A 1 125 ? -15.336 1.584 6.496 1.00 95.88 125 ASN A CA 1
ATOM 1025 C C . ASN A 1 125 ? -16.720 2.233 6.327 1.00 95.88 125 ASN A C 1
ATOM 1027 O O . ASN A 1 125 ? -17.161 2.988 7.186 1.00 95.88 125 ASN A O 1
ATOM 1031 N N . ASP A 1 126 ? -17.407 1.925 5.227 1.00 93.88 126 ASP A N 1
ATOM 1032 C CA . ASP A 1 126 ? -18.736 2.467 4.902 1.00 93.88 126 ASP A CA 1
ATOM 1033 C C . ASP A 1 126 ? -19.881 1.551 5.384 1.00 93.88 126 ASP A C 1
ATOM 1035 O O . ASP A 1 126 ? -20.992 1.548 4.843 1.00 93.88 126 ASP A O 1
ATOM 1039 N N . SER A 1 127 ? -19.624 0.689 6.372 1.00 91.69 127 SER A N 1
ATOM 1040 C CA . SER A 1 127 ? -20.701 -0.054 7.030 1.00 91.69 127 SER A CA 1
ATOM 1041 C C . SER A 1 127 ? -21.648 0.893 7.769 1.00 91.69 127 SER A C 1
ATOM 1043 O O . SER A 1 127 ? -21.264 1.971 8.216 1.00 91.69 127 SER A O 1
ATOM 1045 N N . LYS A 1 128 ? -22.925 0.509 7.848 1.00 83.62 128 LYS A N 1
ATOM 1046 C CA . LYS A 1 128 ? -23.950 1.251 8.586 1.00 83.62 128 LYS A CA 1
ATOM 1047 C C . LYS A 1 128 ? -24.279 0.445 9.831 1.00 83.62 128 LYS A C 1
ATOM 1049 O O . LYS A 1 128 ? -24.663 -0.713 9.702 1.00 83.62 128 LYS A O 1
ATOM 1054 N N . GLU A 1 129 ? -24.119 1.034 11.011 1.00 66.25 129 GLU A N 1
ATOM 1055 C CA . GLU A 1 129 ? -24.564 0.392 12.249 1.00 66.25 129 GLU A CA 1
ATOM 1056 C C . GLU A 1 129 ? -26.081 0.136 12.194 1.00 66.25 129 GLU A C 1
ATOM 1058 O O . GLU A 1 129 ? -26.8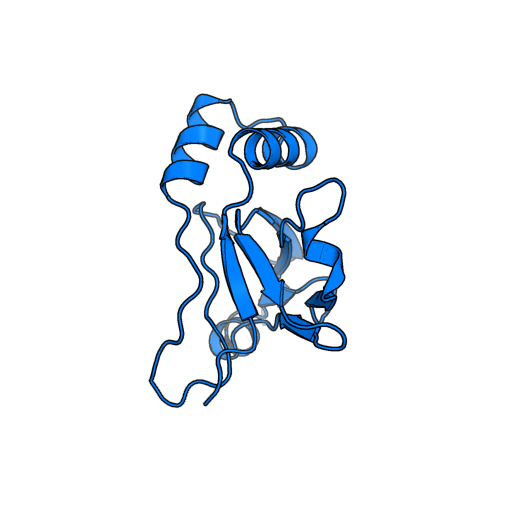47 0.986 11.733 1.00 66.25 129 GLU A O 1
ATOM 1063 N N . GLY A 1 130 ? -26.516 -1.048 12.638 1.00 58.84 130 GLY A N 1
ATOM 1064 C CA . GLY A 1 130 ? -27.939 -1.395 12.755 1.00 58.84 130 GLY A CA 1
ATOM 1065 C C . GLY A 1 130 ? -28.642 -1.848 11.468 1.00 58.84 130 GLY A C 1
ATOM 1066 O O . GLY A 1 130 ? -29.873 -1.826 11.427 1.00 58.84 130 GLY A O 1
ATOM 1067 N N . LYS A 1 131 ? -27.901 -2.256 10.430 1.00 49.25 131 LYS A N 1
ATOM 1068 C CA . LYS A 1 131 ? -28.435 -2.966 9.256 1.00 49.25 131 LYS A CA 1
ATOM 1069 C C . LYS A 1 131 ? -27.685 -4.259 8.987 1.00 49.25 131 LYS A C 1
ATOM 1071 O O . LYS A 1 131 ? -26.448 -4.254 9.159 1.00 49.25 131 LYS A O 1
#

Secondary struc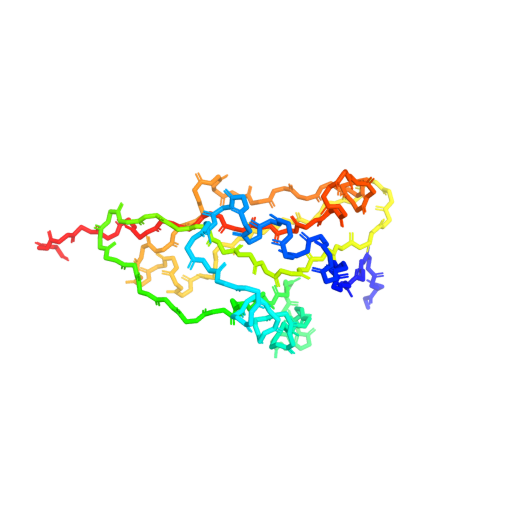ture (DSSP, 8-state):
----EEEEEPPHHHHHHHHHHH-TT--HHHHHHHHHH----B-SSTT-SS-B---SS-----TT-EEEEEEEEEEEE-TT-EEEE---HHHHHHH-EEETTSSEEEEGGGGGSTTTT-EEEEEEE---TT-